Protein AF-A0A7Y3EYW7-F1 (afdb_monomer_lite)

pLDDT: mean 85.66, std 9.06, range [50.34, 95.0]

Secondary structure (DSSP, 8-state):
-HHHHHHHHHHHHHHHHHHHHHHHHHHHS------HHHHHHHHHTTS-------GGGHHHHHHHHTTS-------SSHHHHHHHHH-

Sequence (87 aa):
MKYRLVNKLLVRVLPFLVAWLLRLWFATCRVKEHGTAYREEAESYQKAIIASFWHYSLVYVFYHLRKESAAVLVSASEDGEYIARLA

Radius of gyration: 15.43 Å; chains: 1; bounding box: 34×29×45 Å

Structure (mmCIF, N/CA/C/O backbone):
data_AF-A0A7Y3EYW7-F1
#
_entry.id   AF-A0A7Y3EYW7-F1
#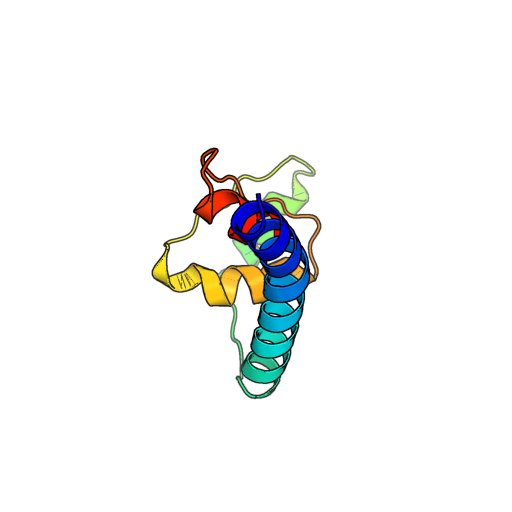
loop_
_atom_site.group_PDB
_atom_site.id
_atom_site.type_symbol
_atom_site.label_atom_id
_atom_site.label_alt_id
_atom_site.label_comp_id
_atom_site.label_asym_id
_atom_site.label_entity_id
_atom_site.label_seq_id
_atom_site.pdbx_PDB_ins_code
_atom_site.Cartn_x
_atom_site.Cartn_y
_atom_site.Cartn_z
_atom_site.occupancy
_atom_site.B_iso_or_equiv
_atom_site.auth_seq_id
_atom_site.auth_comp_id
_atom_site.auth_asym_id
_atom_site.auth_atom_id
_atom_site.pdbx_PDB_model_num
ATOM 1 N N . MET A 1 1 ? 14.807 6.491 -27.904 1.00 50.88 1 MET A N 1
ATOM 2 C CA . MET A 1 1 ? 13.610 5.626 -28.082 1.00 50.88 1 MET A CA 1
ATOM 3 C C . MET A 1 1 ? 13.664 4.325 -27.271 1.00 50.88 1 MET A C 1
ATOM 5 O O . MET A 1 1 ? 12.698 4.043 -26.575 1.00 50.88 1 MET A O 1
ATOM 9 N N . LYS A 1 2 ? 14.778 3.571 -27.287 1.00 50.34 2 LYS A N 1
ATOM 10 C CA . LYS A 1 2 ? 14.960 2.305 -26.537 1.00 50.34 2 LYS A CA 1
ATOM 11 C C . LYS A 1 2 ? 14.722 2.429 -25.016 1.00 50.34 2 LYS A C 1
ATOM 13 O O . LYS A 1 2 ? 13.954 1.652 -24.463 1.00 50.34 2 LYS A O 1
ATOM 18 N N . TYR A 1 3 ? 15.274 3.468 -24.378 1.00 57.94 3 TYR A N 1
ATOM 19 C CA . TYR A 1 3 ? 15.111 3.743 -22.936 1.00 57.94 3 TYR A CA 1
ATOM 20 C C . TYR A 1 3 ? 13.649 3.910 -22.496 1.00 57.94 3 TYR A C 1
ATOM 22 O O . TYR A 1 3 ? 13.249 3.430 -21.446 1.00 57.94 3 TYR A O 1
ATOM 30 N N . ARG A 1 4 ? 12.809 4.505 -23.348 1.00 65.31 4 ARG A N 1
ATOM 31 C CA . ARG A 1 4 ? 11.388 4.735 -23.051 1.00 65.31 4 ARG A CA 1
ATOM 32 C C . ARG A 1 4 ? 10.563 3.444 -23.095 1.00 65.31 4 ARG A C 1
ATOM 34 O O . ARG A 1 4 ? 9.548 3.350 -22.414 1.00 65.31 4 ARG A O 1
ATOM 41 N N . LEU A 1 5 ? 10.981 2.459 -23.894 1.00 69.81 5 LEU A N 1
ATOM 42 C CA . LEU A 1 5 ? 10.336 1.143 -23.940 1.00 69.81 5 LEU A CA 1
ATOM 43 C C . LEU A 1 5 ? 10.727 0.299 -22.721 1.00 69.81 5 LEU A C 1
ATOM 45 O O . LEU A 1 5 ? 9.869 -0.339 -22.120 1.00 69.81 5 LEU A O 1
ATOM 49 N N . VAL A 1 6 ? 12.005 0.353 -22.335 1.00 76.06 6 VAL A N 1
ATOM 50 C CA . VAL A 1 6 ? 12.523 -0.314 -21.134 1.00 76.06 6 VAL A CA 1
ATOM 51 C C . VAL A 1 6 ? 11.856 0.250 -19.881 1.00 76.06 6 VAL A C 1
ATOM 53 O O . VAL A 1 6 ? 11.319 -0.535 -19.110 1.00 76.06 6 VAL A O 1
ATOM 56 N N . ASN A 1 7 ? 11.757 1.577 -19.730 1.00 74.00 7 ASN A N 1
ATOM 57 C CA . ASN A 1 7 ? 11.051 2.179 -18.590 1.00 74.00 7 ASN A CA 1
ATOM 58 C C . ASN A 1 7 ? 9.580 1.750 -18.544 1.00 74.00 7 ASN A C 1
ATOM 60 O O . ASN A 1 7 ? 9.093 1.360 -17.493 1.00 74.00 7 ASN A O 1
ATOM 64 N N . LYS A 1 8 ? 8.873 1.712 -19.683 1.00 76.69 8 LYS A N 1
ATOM 65 C CA . LYS A 1 8 ? 7.481 1.225 -19.725 1.00 76.69 8 LYS A CA 1
ATOM 66 C C . LYS A 1 8 ? 7.337 -0.239 -19.300 1.00 76.69 8 LYS A C 1
ATOM 68 O O . LYS A 1 8 ? 6.354 -0.587 -18.650 1.00 76.69 8 LYS A O 1
ATOM 73 N N . LEU A 1 9 ? 8.281 -1.094 -19.690 1.00 81.25 9 LEU A N 1
ATOM 74 C CA . LEU A 1 9 ? 8.293 -2.498 -19.280 1.00 81.25 9 LEU A CA 1
ATOM 75 C C . LEU A 1 9 ? 8.619 -2.634 -17.791 1.00 81.25 9 LEU A C 1
ATOM 77 O O . LEU A 1 9 ? 7.912 -3.349 -17.087 1.00 81.25 9 LEU A O 1
ATOM 81 N N . LEU A 1 10 ? 9.623 -1.906 -17.299 1.00 80.31 10 LEU A N 1
ATOM 82 C CA . LEU A 1 10 ? 9.999 -1.883 -15.885 1.00 80.31 10 LEU A CA 1
ATOM 83 C C . LEU A 1 10 ? 8.835 -1.425 -15.010 1.00 80.31 10 LEU A C 1
ATOM 85 O O . LEU A 1 10 ? 8.463 -2.131 -14.085 1.00 80.31 10 LEU A O 1
ATOM 89 N N . VAL A 1 11 ? 8.182 -0.323 -15.362 1.00 79.19 11 VAL A N 1
ATOM 90 C CA . VAL A 1 11 ? 7.002 0.204 -14.663 1.00 79.19 11 VAL A CA 1
ATOM 91 C C . VAL A 1 11 ? 5.836 -0.800 -14.642 1.00 79.19 11 VAL A C 1
ATOM 93 O O . VAL A 1 11 ? 4.990 -0.748 -13.757 1.00 79.19 11 VAL A O 1
ATOM 96 N N . ARG A 1 12 ? 5.771 -1.755 -15.579 1.00 82.00 12 ARG A N 1
ATOM 97 C CA . ARG A 1 12 ? 4.729 -2.796 -15.593 1.00 82.00 12 ARG A CA 1
ATOM 98 C C . ARG A 1 12 ? 5.118 -4.060 -14.824 1.00 82.00 12 ARG A C 1
ATOM 100 O O . ARG A 1 12 ? 4.254 -4.679 -14.213 1.00 82.00 12 ARG A O 1
ATOM 107 N N . VAL A 1 13 ? 6.385 -4.461 -14.883 1.00 87.50 13 VAL A N 1
ATOM 108 C CA . VAL A 1 13 ? 6.873 -5.722 -14.302 1.00 87.50 13 VAL A CA 1
ATOM 109 C C . VAL A 1 13 ? 7.335 -5.533 -12.859 1.00 87.50 13 VAL A C 1
ATOM 111 O O . VAL A 1 13 ? 7.051 -6.370 -12.005 1.00 87.50 13 VAL A O 1
ATOM 114 N N . LEU A 1 14 ? 8.017 -4.425 -12.570 1.00 87.06 14 LEU A N 1
ATOM 115 C CA . LEU A 1 14 ? 8.621 -4.157 -11.270 1.00 87.06 14 LEU A CA 1
ATOM 116 C C . LEU A 1 14 ? 7.587 -4.100 -10.134 1.00 87.06 14 LEU A C 1
ATOM 118 O O . LEU A 1 14 ? 7.820 -4.781 -9.137 1.00 87.06 14 LEU A O 1
ATOM 122 N N . PRO A 1 15 ? 6.431 -3.412 -10.259 1.00 86.69 15 PRO A N 1
ATOM 123 C CA . PRO A 1 15 ? 5.435 -3.397 -9.186 1.00 86.69 15 PRO A CA 1
ATOM 124 C C . PRO A 1 15 ? 4.909 -4.795 -8.858 1.00 86.69 15 PRO A C 1
ATOM 126 O O . PRO A 1 15 ? 4.777 -5.151 -7.692 1.00 86.69 15 PRO A O 1
ATOM 129 N N . PHE A 1 16 ? 4.695 -5.633 -9.875 1.00 87.88 16 PHE A N 1
ATOM 130 C CA . PHE A 1 16 ? 4.256 -7.012 -9.673 1.00 87.88 16 PHE A CA 1
ATOM 131 C C . PHE A 1 16 ? 5.303 -7.845 -8.920 1.00 87.88 16 PHE A C 1
ATOM 133 O O . PHE A 1 16 ? 4.964 -8.553 -7.972 1.00 87.88 16 PHE A O 1
ATOM 140 N N . LEU A 1 17 ? 6.579 -7.743 -9.306 1.00 92.44 17 LEU A N 1
ATOM 141 C CA . LEU A 1 17 ? 7.668 -8.449 -8.625 1.00 92.44 17 LEU A CA 1
ATOM 142 C C . LEU A 1 17 ? 7.823 -7.984 -7.173 1.00 92.44 17 LEU A C 1
ATOM 144 O O . LEU A 1 17 ? 7.942 -8.814 -6.272 1.00 92.44 17 LEU A O 1
ATOM 148 N N . VAL A 1 18 ? 7.772 -6.670 -6.940 1.00 90.81 18 VAL A N 1
ATOM 149 C CA . VAL A 1 18 ? 7.840 -6.090 -5.595 1.00 90.81 18 VAL A CA 1
ATOM 150 C C . VAL A 1 18 ? 6.648 -6.549 -4.757 1.00 90.81 18 VAL A C 1
ATOM 152 O O . VAL A 1 18 ? 6.847 -6.993 -3.632 1.00 90.81 18 VAL A O 1
ATOM 155 N N . ALA A 1 19 ? 5.428 -6.548 -5.299 1.00 89.94 19 ALA A N 1
ATOM 156 C CA . ALA A 1 19 ? 4.246 -7.020 -4.583 1.00 89.94 19 ALA A CA 1
ATOM 157 C C . ALA A 1 19 ? 4.397 -8.474 -4.103 1.00 89.94 19 ALA A C 1
ATOM 159 O O . ALA A 1 19 ? 4.062 -8.786 -2.959 1.00 89.94 19 ALA A O 1
ATOM 160 N N . TRP A 1 20 ? 4.933 -9.367 -4.941 1.00 93.88 20 TRP A N 1
ATOM 161 C CA . TRP A 1 20 ? 5.208 -10.751 -4.544 1.00 93.88 20 TRP A CA 1
ATOM 162 C C . TRP A 1 20 ? 6.321 -10.865 -3.510 1.00 93.88 20 TRP A C 1
ATOM 164 O O . TRP A 1 20 ? 6.168 -11.611 -2.543 1.00 93.88 20 TRP A O 1
ATOM 174 N N . LEU A 1 21 ? 7.400 -10.097 -3.664 1.00 94.75 21 LEU A N 1
ATOM 175 C CA . LEU A 1 21 ? 8.482 -10.050 -2.685 1.00 94.75 21 LEU A CA 1
ATOM 176 C C . LEU A 1 21 ? 7.964 -9.618 -1.308 1.00 94.75 21 LEU A C 1
ATOM 178 O O . LEU A 1 21 ? 8.258 -10.273 -0.311 1.00 94.75 21 LEU A O 1
ATOM 182 N N . LEU A 1 22 ? 7.137 -8.569 -1.254 1.00 93.19 22 LEU A N 1
ATOM 183 C CA . LEU A 1 22 ? 6.525 -8.102 -0.011 1.00 93.19 22 LEU A CA 1
ATOM 184 C C . LEU A 1 22 ? 5.601 -9.158 0.594 1.00 93.19 22 LEU A C 1
ATOM 186 O O . LEU A 1 22 ? 5.643 -9.387 1.798 1.00 93.19 22 LEU A O 1
ATOM 190 N N . ARG A 1 23 ? 4.797 -9.850 -0.222 1.00 91.75 23 ARG A N 1
ATOM 191 C CA . ARG A 1 23 ? 3.934 -10.940 0.259 1.00 91.75 23 ARG A CA 1
ATOM 192 C C . ARG A 1 23 ? 4.739 -12.072 0.885 1.00 91.75 23 ARG A C 1
ATOM 194 O O . ARG A 1 23 ? 4.368 -12.535 1.957 1.00 91.75 23 ARG A O 1
ATOM 201 N N . LEU A 1 24 ? 5.821 -12.500 0.236 1.00 94.81 24 LEU A N 1
ATOM 202 C CA . LEU A 1 24 ? 6.691 -13.561 0.747 1.00 94.81 24 LEU A CA 1
ATOM 203 C C . LEU A 1 24 ? 7.416 -13.130 2.021 1.00 94.81 24 LEU A C 1
ATOM 205 O O . LEU A 1 24 ? 7.478 -13.900 2.974 1.00 94.81 24 LEU A O 1
ATOM 209 N N . TRP A 1 25 ? 7.909 -11.893 2.064 1.00 94.38 25 TRP A N 1
ATOM 210 C CA . TRP A 1 25 ? 8.548 -11.350 3.255 1.00 94.38 25 TRP A CA 1
ATOM 211 C C . TRP A 1 25 ? 7.560 -11.288 4.421 1.00 94.38 25 TRP A C 1
ATOM 213 O O . TRP A 1 25 ? 7.783 -11.896 5.461 1.00 94.38 25 TRP A O 1
ATOM 223 N N . PHE A 1 26 ? 6.415 -10.632 4.262 1.00 93.00 26 PHE A N 1
ATOM 224 C CA . PHE A 1 26 ? 5.471 -10.520 5.370 1.00 93.00 26 PHE A CA 1
ATOM 225 C C . PHE A 1 26 ? 4.751 -11.833 5.706 1.00 93.00 26 PHE A C 1
ATOM 227 O O . PHE A 1 26 ? 4.184 -11.932 6.791 1.00 93.00 26 PHE A O 1
ATOM 234 N N . ALA A 1 27 ? 4.805 -12.855 4.846 1.00 91.12 27 ALA A N 1
ATOM 235 C CA . ALA A 1 27 ? 4.377 -14.209 5.201 1.00 91.12 27 ALA A CA 1
ATOM 236 C C . ALA A 1 27 ? 5.291 -14.861 6.254 1.00 91.12 27 ALA A C 1
ATOM 238 O O . ALA A 1 27 ? 4.831 -15.719 7.004 1.00 91.12 27 ALA A O 1
ATOM 239 N N . THR A 1 28 ? 6.561 -14.451 6.346 1.00 94.06 28 THR A N 1
ATOM 240 C CA . THR A 1 28 ? 7.492 -14.927 7.383 1.00 94.06 28 THR A CA 1
ATOM 241 C C . THR A 1 28 ? 7.510 -14.031 8.625 1.00 94.06 28 THR A C 1
ATOM 243 O O . THR A 1 28 ? 8.071 -14.411 9.654 1.00 94.06 28 THR A O 1
ATOM 246 N N . CYS A 1 29 ? 6.857 -12.865 8.581 1.00 92.19 29 CYS A N 1
ATOM 247 C CA . CYS A 1 29 ? 6.756 -11.937 9.704 1.00 92.19 29 CYS A CA 1
ATOM 248 C C . CYS A 1 29 ? 5.445 -12.110 10.482 1.00 92.19 29 CYS A C 1
ATOM 250 O O . CYS A 1 29 ? 4.355 -12.166 9.916 1.00 92.19 29 CYS A O 1
ATOM 252 N N . ARG A 1 30 ? 5.521 -12.076 11.817 1.00 91.75 30 ARG A N 1
ATOM 253 C CA . ARG A 1 30 ? 4.329 -11.910 12.658 1.00 91.75 30 ARG A CA 1
ATOM 254 C 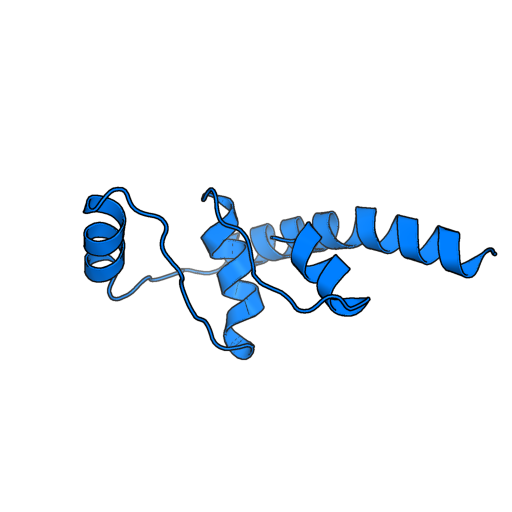C . ARG A 1 30 ? 3.956 -10.428 12.722 1.00 91.75 30 ARG A C 1
ATOM 256 O O . ARG A 1 30 ? 4.558 -9.674 13.480 1.00 91.75 30 ARG A O 1
ATOM 263 N N . VAL A 1 31 ? 2.957 -10.031 11.943 1.00 88.69 31 VAL A N 1
ATOM 264 C CA . VAL A 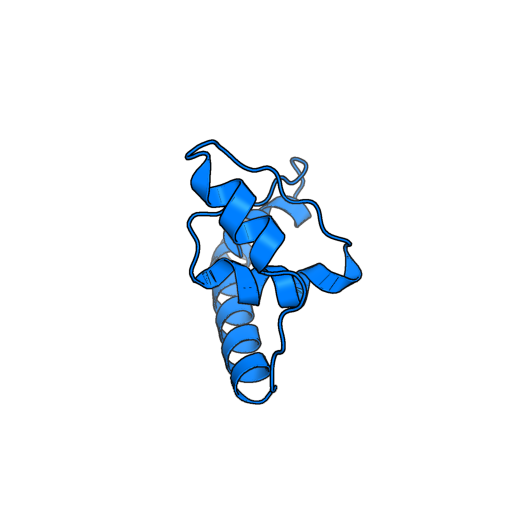1 31 ? 2.392 -8.674 11.969 1.00 88.69 31 VAL A CA 1
ATOM 265 C C . VAL A 1 31 ? 1.441 -8.528 13.159 1.00 88.69 31 VAL A C 1
ATOM 267 O O . VAL A 1 31 ? 0.627 -9.414 13.417 1.00 88.69 31 VAL A O 1
ATOM 270 N N . LYS A 1 32 ? 1.551 -7.415 13.890 1.00 90.25 32 LYS A N 1
ATOM 271 C CA . LYS A 1 32 ? 0.583 -6.997 14.909 1.00 90.25 32 LYS A CA 1
ATOM 272 C C . LYS A 1 32 ? 0.105 -5.593 14.579 1.00 90.25 32 LYS A C 1
ATOM 274 O O . LYS A 1 32 ? 0.922 -4.697 14.383 1.00 90.25 32 LYS A O 1
ATOM 279 N N . GLU A 1 33 ? -1.205 -5.420 14.543 1.00 88.88 33 GLU A N 1
ATOM 280 C CA . GLU A 1 33 ? -1.843 -4.129 14.317 1.00 88.88 33 GLU A CA 1
ATOM 281 C C . GLU A 1 33 ? -2.308 -3.553 15.651 1.00 88.88 33 GLU A C 1
ATOM 283 O O . GLU A 1 33 ? -2.810 -4.271 16.516 1.00 88.88 33 GLU A O 1
ATOM 288 N N . HIS A 1 34 ? -2.111 -2.251 15.829 1.00 92.44 34 HIS A N 1
ATOM 289 C CA . HIS A 1 34 ? -2.494 -1.525 17.033 1.00 92.44 34 HIS A CA 1
ATOM 290 C C . HIS A 1 34 ? -3.466 -0.410 16.657 1.00 92.44 34 HIS A C 1
ATOM 292 O O . HIS A 1 34 ? -3.269 0.262 15.648 1.00 92.44 34 HIS A O 1
ATOM 298 N N . GLY A 1 35 ? -4.498 -0.200 17.479 1.00 92.69 35 GLY A N 1
ATOM 299 C CA . GLY A 1 35 ? -5.474 0.871 17.256 1.00 92.69 35 GLY A CA 1
ATOM 300 C C . GLY A 1 35 ? -6.448 0.615 16.101 1.00 92.69 35 GLY A C 1
ATOM 301 O O . GLY A 1 35 ? -6.960 1.574 15.532 1.00 92.69 35 GLY A O 1
ATOM 302 N N . THR A 1 36 ? -6.725 -0.650 15.762 1.00 90.81 36 THR A N 1
ATOM 303 C CA . THR A 1 36 ? -7.681 -1.022 14.698 1.00 90.81 36 THR A CA 1
ATOM 304 C C . THR A 1 36 ? -9.076 -0.438 14.929 1.00 90.81 36 THR A C 1
ATOM 306 O O . THR A 1 36 ? -9.731 -0.054 13.968 1.00 90.81 36 THR A O 1
ATOM 309 N N . ALA A 1 37 ? -9.476 -0.247 16.190 1.00 94.81 37 ALA A N 1
ATOM 310 C CA . ALA A 1 37 ? -10.755 0.357 16.562 1.00 94.81 37 ALA A CA 1
ATOM 311 C C . ALA A 1 37 ? -10.998 1.739 15.924 1.00 94.81 37 ALA A C 1
ATOM 313 O O . ALA A 1 37 ? -12.098 2.002 15.458 1.00 94.81 37 ALA A O 1
ATOM 314 N N . TYR A 1 38 ? -9.979 2.605 15.833 1.00 93.44 38 TYR A N 1
ATOM 315 C CA . TYR A 1 38 ? -10.135 3.931 15.211 1.00 93.44 38 TYR A CA 1
ATOM 316 C C . TYR A 1 38 ? -10.385 3.838 13.707 1.00 93.44 38 TYR A C 1
ATOM 318 O O . TYR A 1 38 ? -11.072 4.674 13.122 1.00 93.44 38 TYR A O 1
ATOM 326 N N . ARG A 1 39 ? -9.810 2.814 13.071 1.00 89.50 39 ARG A N 1
ATOM 327 C CA . ARG A 1 39 ? -10.016 2.549 11.652 1.00 89.50 39 ARG A CA 1
ATOM 328 C C . ARG A 1 39 ? -11.411 1.983 11.406 1.00 89.50 39 ARG A C 1
ATOM 330 O O . ARG A 1 39 ? -12.102 2.486 10.531 1.00 89.50 39 ARG A O 1
ATOM 337 N N . GLU A 1 40 ? -11.826 0.992 12.189 1.00 92.00 40 GLU A N 1
ATOM 338 C CA . GLU A 1 40 ? -13.176 0.419 12.117 1.00 92.00 40 GLU A CA 1
ATOM 339 C C . GLU A 1 40 ? -1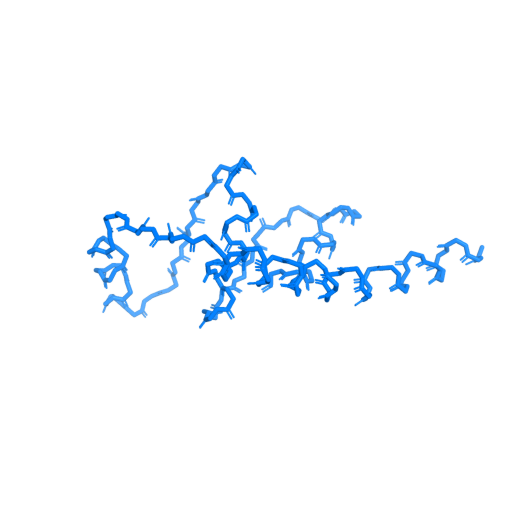4.247 1.492 12.362 1.00 92.00 40 GLU A C 1
ATOM 341 O O . GLU A 1 40 ? -15.240 1.557 11.639 1.00 92.00 40 GLU A O 1
ATOM 346 N N . GLU A 1 41 ? -14.018 2.395 13.321 1.00 95.00 41 GLU A N 1
ATOM 347 C CA . GLU A 1 41 ? -14.887 3.546 13.554 1.00 95.00 41 GLU A CA 1
ATOM 348 C C . GLU A 1 41 ? -14.947 4.450 12.314 1.00 95.00 41 GLU A C 1
ATOM 350 O O . GLU A 1 41 ? -16.036 4.763 11.838 1.00 95.00 41 GLU A O 1
ATOM 355 N N . ALA A 1 42 ? -13.795 4.816 11.739 1.00 92.88 42 ALA A N 1
ATOM 356 C CA . ALA A 1 42 ? -13.729 5.625 10.522 1.00 92.88 42 ALA A CA 1
ATOM 357 C C . ALA A 1 42 ? -14.486 4.976 9.341 1.00 92.88 42 ALA A C 1
ATOM 359 O O . ALA A 1 42 ? -15.225 5.657 8.625 1.00 92.88 42 ALA A O 1
ATOM 360 N N . GLU A 1 43 ? -14.339 3.662 9.160 1.00 90.88 43 GLU A N 1
ATOM 361 C CA . GLU A 1 43 ? -15.017 2.869 8.124 1.00 90.88 43 GLU A CA 1
ATOM 362 C C . GLU A 1 43 ? -16.531 2.770 8.364 1.00 90.88 43 GLU A C 1
ATOM 364 O O . GLU A 1 43 ? -17.310 2.795 7.406 1.00 90.88 43 GLU A O 1
ATOM 369 N N . SER A 1 44 ? -16.971 2.756 9.627 1.00 94.94 44 SER A N 1
ATOM 370 C CA . SER A 1 44 ? -18.393 2.697 9.992 1.00 94.94 44 S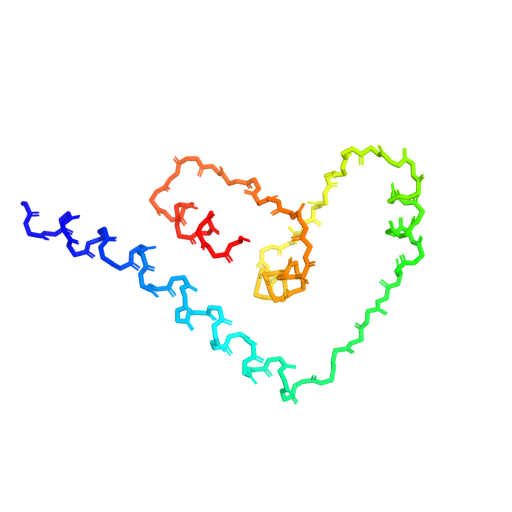ER A CA 1
ATOM 371 C C . SER A 1 44 ? -19.201 3.904 9.498 1.00 94.94 44 SER A C 1
ATOM 373 O O . SER A 1 44 ? -20.396 3.777 9.230 1.00 94.94 44 SER A O 1
ATOM 375 N N . TYR A 1 45 ? -18.556 5.059 9.292 1.00 94.31 45 TYR A N 1
ATOM 376 C CA . TYR A 1 45 ? -19.206 6.256 8.754 1.00 94.31 45 TYR A CA 1
ATOM 377 C C . TYR A 1 45 ? -19.550 6.148 7.260 1.00 94.31 45 TYR A C 1
ATOM 379 O O . TYR A 1 45 ? -20.204 7.053 6.739 1.00 94.31 45 TYR A O 1
ATOM 387 N N . GLN A 1 46 ? -19.110 5.088 6.564 1.00 89.31 46 GLN A N 1
ATOM 388 C CA . GLN A 1 46 ? -19.363 4.844 5.135 1.00 89.31 46 GLN A CA 1
ATOM 389 C C . GLN A 1 46 ? -18.983 6.031 4.229 1.00 89.31 46 GLN A C 1
ATOM 391 O O . GLN A 1 46 ? -19.645 6.327 3.232 1.00 89.31 46 GLN A O 1
ATOM 396 N N . LYS A 1 47 ? -17.907 6.735 4.586 1.00 92.12 47 LYS A N 1
ATOM 397 C CA . LYS A 1 47 ? -17.358 7.871 3.833 1.00 92.12 47 LYS A CA 1
ATOM 398 C C . LYS A 1 47 ? -15.981 7.530 3.277 1.00 92.12 47 LYS A C 1
ATOM 400 O O . LYS A 1 47 ? -15.330 6.597 3.732 1.00 92.12 47 LYS A O 1
ATOM 405 N N . ALA A 1 48 ? -15.525 8.321 2.307 1.00 90.69 48 ALA A N 1
ATOM 406 C CA . ALA A 1 48 ? -14.137 8.267 1.866 1.00 90.69 48 ALA A CA 1
ATOM 407 C C . ALA A 1 48 ? -13.202 8.663 3.022 1.00 90.69 48 ALA A C 1
ATOM 409 O O . ALA A 1 48 ? -13.431 9.675 3.688 1.00 90.69 48 ALA A O 1
ATOM 410 N N . ILE A 1 49 ? -12.149 7.874 3.237 1.00 91.69 49 ILE A N 1
ATOM 411 C CA . ILE A 1 49 ? -11.172 8.065 4.314 1.00 91.69 49 ILE A CA 1
ATOM 412 C C . ILE A 1 49 ? -9.834 8.445 3.690 1.00 91.69 49 ILE A C 1
ATOM 414 O O . ILE A 1 49 ? -9.367 7.791 2.759 1.00 91.69 49 ILE A O 1
ATOM 418 N N . ILE A 1 50 ? -9.197 9.484 4.228 1.00 91.94 50 ILE A N 1
ATOM 419 C CA . ILE A 1 50 ? -7.806 9.812 3.915 1.00 91.94 50 ILE A CA 1
ATOM 420 C C . ILE A 1 50 ? -6.948 9.324 5.077 1.00 91.94 50 ILE A C 1
ATOM 422 O O . ILE A 1 50 ? -7.024 9.863 6.179 1.00 91.94 50 ILE A O 1
ATOM 426 N N . ALA A 1 51 ? -6.127 8.309 4.818 1.00 90.06 51 ALA A N 1
ATOM 427 C CA . ALA A 1 51 ? -5.112 7.845 5.752 1.00 90.06 51 ALA A CA 1
ATOM 428 C C . ALA A 1 51 ? -3.756 8.465 5.394 1.00 90.06 51 ALA A C 1
ATOM 430 O O . ALA A 1 51 ? -3.354 8.474 4.230 1.00 90.06 51 ALA A O 1
ATOM 431 N N . SER A 1 52 ? -3.039 8.963 6.397 1.00 91.44 52 SER A N 1
ATOM 432 C CA . SER A 1 52 ? -1.661 9.424 6.254 1.00 91.44 52 SER A CA 1
ATOM 433 C C . SER A 1 52 ? -0.697 8.392 6.831 1.00 91.44 52 SER A C 1
ATOM 435 O O . SER A 1 52 ? -1.005 7.677 7.784 1.00 91.44 52 SER A O 1
ATOM 437 N N . PHE A 1 53 ? 0.488 8.297 6.237 1.00 90.25 53 PHE A N 1
ATOM 438 C CA . PHE A 1 53 ? 1.544 7.418 6.715 1.00 90.25 53 PHE A CA 1
ATOM 439 C C . PHE A 1 53 ? 2.911 8.047 6.460 1.00 90.25 53 PHE A C 1
ATOM 441 O O . PHE A 1 53 ? 3.081 8.895 5.583 1.00 90.25 53 PHE A O 1
ATOM 448 N N . TRP A 1 54 ? 3.898 7.635 7.248 1.00 90.88 54 TRP A N 1
ATOM 449 C CA . TRP A 1 54 ? 5.271 8.094 7.100 1.00 90.88 54 TRP A CA 1
ATOM 450 C C . TRP A 1 54 ? 6.000 7.287 6.029 1.00 90.88 54 TRP A C 1
ATOM 452 O O . TRP A 1 54 ? 5.801 6.086 5.900 1.00 90.88 54 TRP A O 1
ATOM 462 N N . HIS A 1 55 ? 6.934 7.908 5.313 1.00 85.81 55 HIS A N 1
ATOM 463 C CA . HIS A 1 55 ? 7.687 7.234 4.249 1.00 85.81 55 HIS A CA 1
ATOM 464 C C . HIS A 1 55 ? 8.390 5.944 4.705 1.00 85.81 55 HIS A C 1
ATOM 466 O O . HIS A 1 55 ? 8.466 4.987 3.940 1.00 85.81 55 HIS A O 1
ATOM 472 N N . TYR A 1 56 ? 8.851 5.869 5.959 1.00 88.25 56 TYR A N 1
ATOM 473 C CA . TYR A 1 56 ? 9.498 4.658 6.477 1.00 88.25 56 TYR A CA 1
ATOM 474 C C . TYR A 1 56 ? 8.545 3.451 6.566 1.00 88.25 56 TYR A C 1
ATOM 476 O O . TYR A 1 56 ? 9.009 2.313 6.578 1.00 88.25 56 TYR A O 1
ATOM 484 N N . SER A 1 57 ? 7.225 3.668 6.629 1.00 88.88 57 SER A N 1
ATOM 485 C CA . SER A 1 57 ? 6.227 2.596 6.713 1.00 88.88 57 SER A CA 1
ATOM 486 C C . SER A 1 57 ? 5.670 2.175 5.353 1.00 88.88 57 SER A C 1
ATOM 488 O O . SER A 1 57 ? 4.867 1.249 5.293 1.00 88.88 57 SER A O 1
ATOM 490 N N . LEU A 1 58 ? 6.125 2.791 4.258 1.00 88.06 58 LEU A N 1
ATOM 491 C CA . LEU A 1 58 ? 5.630 2.586 2.892 1.00 88.06 58 LEU A CA 1
ATOM 492 C C . LEU A 1 58 ? 5.607 1.106 2.469 1.00 88.06 58 LEU A C 1
ATOM 494 O O . LEU A 1 58 ? 4.614 0.629 1.925 1.00 88.06 58 LEU A O 1
ATOM 498 N N . VAL A 1 59 ? 6.648 0.345 2.815 1.00 89.25 59 VAL A N 1
ATOM 499 C CA . VAL A 1 59 ? 6.730 -1.102 2.544 1.00 89.25 59 VAL A CA 1
ATOM 500 C C . VAL A 1 59 ? 5.610 -1.882 3.237 1.00 89.25 59 VAL A C 1
ATOM 502 O O . VAL A 1 59 ? 4.949 -2.719 2.620 1.00 89.25 59 VAL A O 1
ATOM 505 N N . TYR A 1 60 ? 5.381 -1.596 4.520 1.00 89.94 60 TYR A N 1
ATOM 506 C CA . TYR A 1 60 ? 4.305 -2.228 5.272 1.00 89.94 60 TYR A CA 1
ATOM 507 C C . TYR A 1 60 ? 2.938 -1.781 4.762 1.00 89.94 60 TYR A C 1
ATOM 509 O O . TYR A 1 60 ? 2.050 -2.611 4.640 1.00 89.94 60 TYR A O 1
ATOM 517 N N . VAL A 1 61 ? 2.774 -0.502 4.422 1.00 90.00 61 VAL A N 1
ATOM 518 C CA . VAL A 1 61 ? 1.507 0.057 3.938 1.00 90.00 61 VAL A CA 1
ATOM 519 C C . VAL A 1 61 ? 1.058 -0.620 2.645 1.00 90.00 61 VAL A C 1
ATOM 521 O O . VAL A 1 61 ? -0.093 -1.034 2.572 1.00 90.00 61 VAL A O 1
ATOM 524 N N . PHE A 1 62 ? 1.945 -0.837 1.668 1.00 88.69 62 PHE A N 1
ATOM 525 C CA . PHE A 1 62 ? 1.569 -1.571 0.451 1.00 88.69 62 PHE A CA 1
ATOM 526 C C . PHE A 1 62 ? 1.203 -3.024 0.725 1.00 88.69 62 PHE A C 1
ATOM 528 O O . PHE A 1 62 ? 0.264 -3.554 0.133 1.00 88.69 62 PHE A O 1
ATOM 535 N N . TYR A 1 63 ? 1.919 -3.682 1.642 1.00 90.50 63 TYR A N 1
ATOM 536 C CA . TYR A 1 63 ? 1.498 -5.004 2.077 1.00 90.50 63 TYR A CA 1
ATOM 537 C C . TYR A 1 63 ? 0.123 -4.926 2.740 1.00 90.50 63 TYR A C 1
ATOM 539 O O . TYR A 1 63 ? -0.769 -5.667 2.355 1.00 90.50 63 TYR A O 1
ATOM 547 N N . HIS A 1 64 ? -0.090 -4.026 3.691 1.00 89.19 64 HIS A N 1
ATOM 548 C CA . HIS A 1 64 ? -1.324 -3.908 4.460 1.00 89.19 64 HIS A CA 1
ATOM 549 C C . HIS A 1 64 ? -2.542 -3.636 3.573 1.00 89.19 64 HIS A C 1
ATOM 551 O O . HIS A 1 64 ? -3.500 -4.408 3.591 1.00 89.19 64 HIS A O 1
ATOM 557 N N . LEU A 1 65 ? -2.446 -2.626 2.706 1.00 88.19 65 LEU A N 1
ATOM 558 C CA . LEU A 1 65 ? -3.516 -2.182 1.811 1.00 88.19 65 LEU A CA 1
ATOM 559 C C . LEU A 1 65 ? -3.826 -3.161 0.671 1.00 88.19 65 LEU A C 1
ATOM 561 O O . LEU A 1 65 ? -4.849 -3.010 0.018 1.00 88.19 65 LEU A O 1
ATOM 565 N N . ARG A 1 66 ? -3.025 -4.218 0.458 1.00 86.88 66 ARG A N 1
ATOM 566 C CA . ARG A 1 66 ? -3.223 -5.202 -0.632 1.00 86.88 66 ARG A CA 1
ATOM 567 C C . ARG A 1 66 ? -4.597 -5.889 -0.654 1.00 86.88 66 ARG A C 1
ATOM 569 O O . ARG A 1 66 ? -4.912 -6.574 -1.624 1.00 86.88 66 ARG A O 1
ATOM 576 N N . LYS A 1 67 ? -5.329 -5.852 0.462 1.00 85.25 67 LYS A N 1
ATOM 577 C CA . LYS A 1 67 ? -6.655 -6.470 0.626 1.00 85.25 67 LYS A CA 1
ATOM 578 C C . LYS A 1 67 ? -7.790 -5.446 0.581 1.00 85.25 67 LYS A C 1
ATOM 580 O O . LYS A 1 67 ? -8.944 -5.837 0.693 1.00 85.25 67 LYS A O 1
ATOM 585 N N . GLU A 1 68 ? -7.455 -4.172 0.426 1.00 83.94 68 GLU A N 1
ATOM 586 C CA . GLU A 1 68 ? -8.364 -3.045 0.565 1.00 83.94 68 GLU A CA 1
ATOM 587 C C . GLU A 1 68 ? -8.550 -2.338 -0.774 1.00 83.94 68 GLU A C 1
ATOM 589 O O . GLU A 1 68 ? -7.663 -2.333 -1.626 1.00 83.94 68 GLU A O 1
ATOM 594 N N . SER A 1 69 ? -9.698 -1.686 -0.951 1.00 81.38 69 SER A N 1
ATOM 595 C CA . SER A 1 69 ? -9.923 -0.784 -2.087 1.00 81.38 69 SER A CA 1
ATOM 596 C C . SER A 1 69 ? -9.357 0.602 -1.766 1.00 81.38 69 SER A C 1
ATOM 598 O O . SER A 1 69 ? -10.106 1.543 -1.514 1.00 81.38 69 SER A O 1
ATOM 600 N N . ALA A 1 70 ? -8.029 0.710 -1.713 1.00 85.31 70 ALA A N 1
ATOM 601 C CA . ALA A 1 70 ? -7.315 1.943 -1.390 1.00 85.31 70 ALA A CA 1
ATOM 602 C C . ALA A 1 70 ? -6.549 2.487 -2.604 1.00 85.31 70 ALA A C 1
ATOM 604 O O . ALA A 1 70 ? -6.111 1.734 -3.466 1.00 85.31 70 ALA A O 1
ATOM 605 N N . ALA A 1 71 ? -6.361 3.806 -2.648 1.00 86.75 71 ALA A N 1
ATOM 606 C CA . ALA A 1 71 ? -5.494 4.469 -3.615 1.00 86.75 71 ALA A CA 1
ATOM 607 C C . ALA A 1 71 ? -4.462 5.317 -2.869 1.00 86.75 71 ALA A C 1
ATOM 609 O O . ALA A 1 71 ? -4.790 5.984 -1.885 1.00 86.75 71 ALA A O 1
ATOM 610 N N . VAL A 1 72 ? -3.216 5.304 -3.340 1.00 87.94 72 VAL A N 1
ATOM 611 C CA . VAL A 1 72 ? -2.149 6.123 -2.758 1.00 87.94 72 VAL A CA 1
ATOM 612 C C . VAL A 1 72 ? -2.047 7.431 -3.528 1.00 87.94 72 VAL A C 1
ATOM 614 O O . VAL A 1 72 ? -1.862 7.446 -4.743 1.00 87.94 72 VAL A O 1
ATOM 617 N N . LEU A 1 73 ? -2.164 8.542 -2.804 1.00 88.81 73 LEU A N 1
ATOM 618 C CA . LEU A 1 73 ? -2.001 9.877 -3.364 1.00 88.81 73 LEU A CA 1
ATOM 619 C C . LEU A 1 73 ? -0.507 10.178 -3.515 1.00 88.81 73 LEU A C 1
ATOM 621 O O . LEU A 1 73 ? 0.210 10.305 -2.523 1.00 88.81 73 LEU A O 1
ATOM 625 N N . VAL A 1 74 ? -0.045 10.294 -4.758 1.00 85.25 74 VAL A N 1
ATOM 626 C CA . VAL A 1 74 ? 1.340 10.636 -5.101 1.00 85.25 74 VAL A CA 1
ATOM 627 C C . VAL A 1 74 ? 1.385 11.815 -6.060 1.00 85.25 74 VAL A C 1
ATOM 629 O O . VAL A 1 74 ? 0.509 11.981 -6.908 1.00 85.25 74 VAL A O 1
ATOM 632 N N . SER A 1 75 ? 2.427 12.636 -5.938 1.00 83.00 75 SER A N 1
ATOM 633 C CA . SER A 1 75 ? 2.712 13.688 -6.914 1.00 83.00 75 SER A CA 1
ATOM 634 C C . SER A 1 75 ? 2.976 13.083 -8.294 1.00 83.00 75 SER A C 1
ATOM 636 O O . SER A 1 75 ? 3.546 11.998 -8.407 1.00 83.00 75 SER A O 1
ATOM 638 N N . ALA A 1 76 ? 2.605 13.808 -9.351 1.00 80.88 76 ALA A N 1
ATOM 639 C CA . ALA A 1 76 ? 2.862 13.390 -10.725 1.00 80.88 76 ALA A CA 1
ATOM 640 C C . ALA A 1 76 ? 4.371 13.458 -11.036 1.00 80.88 76 ALA A C 1
ATOM 642 O O . ALA A 1 76 ? 4.895 14.504 -11.419 1.00 80.88 76 ALA A O 1
ATOM 643 N N . SER A 1 77 ? 5.072 12.343 -10.837 1.00 82.00 77 SER A N 1
ATOM 644 C CA . SER A 1 77 ? 6.500 12.168 -11.117 1.00 82.00 77 SER A CA 1
ATOM 645 C C . SER A 1 77 ? 6.784 10.765 -11.668 1.00 82.00 77 SER A C 1
ATOM 647 O O . SER A 1 77 ? 5.939 9.874 -11.576 1.00 82.00 77 SER A O 1
ATOM 649 N N . GLU A 1 78 ? 7.975 10.554 -12.245 1.00 73.75 78 GLU A N 1
ATOM 650 C CA . GLU A 1 78 ? 8.383 9.227 -12.743 1.00 73.75 78 GLU A CA 1
ATOM 651 C C . GLU A 1 78 ? 8.442 8.192 -11.604 1.00 73.75 78 GLU A C 1
ATOM 653 O O . GLU A 1 78 ? 7.958 7.075 -11.770 1.00 73.75 78 GLU A O 1
ATOM 658 N N . ASP A 1 79 ? 8.919 8.590 -10.421 1.00 74.06 79 ASP A N 1
ATOM 659 C CA . ASP A 1 79 ? 8.932 7.742 -9.219 1.00 74.06 79 ASP A CA 1
ATOM 660 C C . ASP A 1 79 ? 7.516 7.485 -8.671 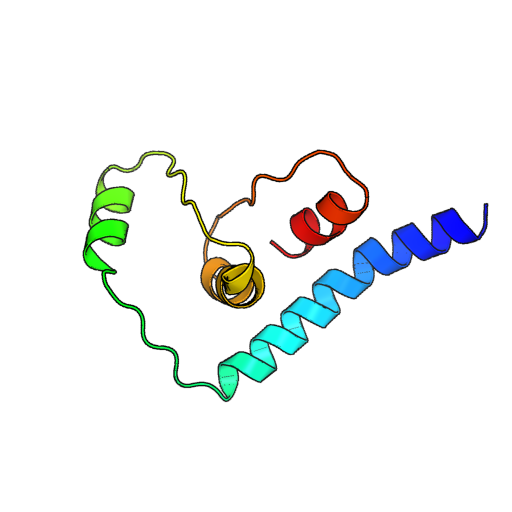1.00 74.06 79 ASP A C 1
ATOM 662 O O . ASP A 1 79 ? 7.208 6.390 -8.195 1.00 74.06 79 ASP A O 1
ATOM 666 N N . GLY A 1 80 ? 6.626 8.477 -8.785 1.00 74.25 80 GLY A N 1
ATOM 667 C CA . GLY A 1 80 ? 5.222 8.365 -8.390 1.00 74.25 80 GLY A CA 1
ATOM 668 C C . GLY A 1 80 ? 4.462 7.314 -9.202 1.00 74.25 80 GLY A C 1
ATOM 669 O O . GLY A 1 80 ? 3.644 6.589 -8.643 1.00 74.25 80 GLY A O 1
ATOM 670 N N . GLU A 1 81 ? 4.782 7.151 -10.489 1.00 79.06 81 GLU A N 1
ATOM 671 C CA . GLU A 1 81 ? 4.169 6.130 -11.352 1.00 79.06 81 GLU A CA 1
ATOM 672 C C . GLU A 1 81 ? 4.468 4.699 -10.866 1.00 79.06 81 GLU A C 1
ATOM 674 O O . GLU A 1 81 ? 3.610 3.819 -10.961 1.00 79.06 81 GLU A O 1
ATOM 679 N N . TYR A 1 82 ? 5.657 4.447 -10.305 1.00 76.38 82 TYR A N 1
ATOM 680 C CA . TYR A 1 82 ? 5.974 3.140 -9.717 1.00 76.38 82 TYR A CA 1
ATOM 681 C C . TYR A 1 82 ? 5.139 2.864 -8.465 1.00 76.38 82 TYR A C 1
ATOM 683 O O . TYR A 1 82 ? 4.640 1.750 -8.300 1.00 76.38 82 TYR A O 1
ATOM 691 N N . ILE A 1 83 ? 4.959 3.873 -7.607 1.00 79.38 83 ILE A N 1
ATOM 692 C CA . ILE A 1 83 ? 4.127 3.769 -6.402 1.00 79.38 83 ILE A CA 1
ATOM 693 C C . ILE A 1 83 ? 2.660 3.545 -6.780 1.00 79.38 83 ILE A C 1
ATOM 695 O O . ILE A 1 83 ? 2.028 2.636 -6.248 1.00 79.38 83 ILE A O 1
ATOM 699 N N . ALA A 1 84 ? 2.140 4.320 -7.734 1.00 81.81 84 ALA A N 1
ATOM 700 C CA . ALA A 1 84 ? 0.750 4.248 -8.176 1.00 81.81 84 ALA A CA 1
ATOM 701 C C . ALA A 1 84 ? 0.367 2.894 -8.795 1.00 81.81 84 ALA A C 1
ATOM 703 O O . ALA A 1 84 ? -0.808 2.553 -8.828 1.00 81.81 84 ALA A O 1
ATOM 704 N N . ARG A 1 85 ? 1.338 2.127 -9.306 1.00 81.06 85 ARG A N 1
ATOM 705 C CA . ARG A 1 85 ? 1.111 0.777 -9.852 1.00 81.06 85 ARG A CA 1
ATOM 706 C C . ARG A 1 85 ? 1.346 -0.354 -8.863 1.00 81.06 85 ARG A C 1
ATOM 708 O O . ARG A 1 85 ? 1.028 -1.500 -9.179 1.00 81.06 85 ARG A O 1
ATOM 715 N N . LEU A 1 86 ? 2.012 -0.061 -7.751 1.00 79.38 86 LEU A N 1
ATOM 716 C CA . LEU A 1 86 ? 2.253 -1.021 -6.679 1.00 79.38 86 LEU A CA 1
ATOM 717 C C . LEU A 1 86 ? 1.101 -1.033 -5.673 1.00 79.38 86 LEU A C 1
ATOM 719 O O . LEU A 1 86 ? 0.781 -2.101 -5.152 1.00 79.38 86 LEU A O 1
ATOM 723 N N . ALA A 1 87 ? 0.540 0.147 -5.398 1.00 68.44 87 ALA A N 1
ATOM 724 C CA . ALA A 1 87 ? -0.693 0.327 -4.640 1.00 68.44 87 ALA A CA 1
ATOM 725 C C . ALA A 1 87 ? -1.901 -0.219 -5.411 1.00 68.44 87 ALA A C 1
ATOM 727 O O . ALA A 1 87 ? -2.749 -0.852 -4.747 1.00 68.44 87 ALA A O 1
#

Foldseek 3Di:
DVVVVVLVVCLQVVLVVLLVVLVVVCVPPDDDDDPVVVVVVVVVVVDDDDDDDDPVCLSVVLNVCVVDPDADDDDPDSVVSSSRNND